Protein AF-A0A1H5T4F6-F1 (afdb_monomer_lite)

Secondary structure (DSSP, 8-state):
-EEEE---HHHHHHHHHHTTEEE------GGGSS--TT----TTPEEEEESSTT--S-EEEE-TTT--EEEE----

pLDDT: mean 87.43, std 10.19, range [56.53, 96.0]

Radius of gyration: 11.84 Å; chains: 1; bounding box: 28×24×28 Å

Structure (mmCIF, N/CA/C/O backbone):
data_AF-A0A1H5T4F6-F1
#
_entry.id   AF-A0A1H5T4F6-F1
#
loop_
_atom_site.group_PDB
_atom_site.id
_atom_site.type_symbol
_ato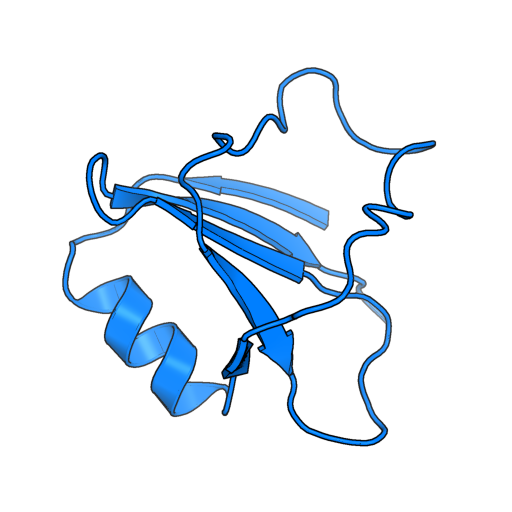m_site.label_atom_id
_atom_site.label_alt_id
_atom_site.label_comp_id
_atom_site.label_asym_id
_atom_site.label_entity_id
_atom_site.label_seq_id
_atom_site.pdbx_PDB_ins_code
_atom_site.Cartn_x
_atom_site.Cartn_y
_atom_site.Cartn_z
_atom_site.occupancy
_atom_site.B_iso_or_equiv
_atom_site.auth_seq_id
_atom_site.auth_comp_id
_atom_site.auth_asym_id
_atom_site.auth_atom_id
_atom_site.pdbx_PDB_model_num
ATOM 1 N N . MET A 1 1 ? -1.991 -3.728 -12.989 1.00 89.56 1 MET A N 1
ATOM 2 C CA . MET A 1 1 ? -3.359 -3.765 -12.437 1.00 89.56 1 MET A CA 1
ATOM 3 C C . MET A 1 1 ? -3.541 -2.613 -11.459 1.00 89.56 1 MET A C 1
ATOM 5 O O . MET A 1 1 ? -2.653 -2.367 -10.655 1.00 89.56 1 MET A O 1
ATOM 9 N N . PHE A 1 2 ? -4.674 -1.914 -11.533 1.00 92.31 2 PHE A N 1
ATOM 10 C CA . PHE A 1 2 ? -5.063 -0.894 -10.556 1.00 92.31 2 PHE A CA 1
ATOM 11 C C . PHE A 1 2 ? -6.278 -1.397 -9.782 1.00 92.31 2 PHE A C 1
ATOM 13 O O . PHE A 1 2 ? -7.197 -1.943 -10.392 1.00 92.31 2 PHE A O 1
ATOM 20 N N . LEU A 1 3 ? -6.292 -1.205 -8.467 1.00 94.56 3 LEU A N 1
ATOM 21 C CA . LEU A 1 3 ? -7.387 -1.624 -7.597 1.00 94.56 3 LEU A CA 1
ATOM 22 C C . LEU A 1 3 ? -7.647 -0.558 -6.532 1.00 94.56 3 LEU A C 1
ATOM 24 O O . LEU A 1 3 ? -6.711 -0.052 -5.919 1.00 94.56 3 LEU A O 1
ATOM 28 N N . GLU A 1 4 ? -8.917 -0.248 -6.300 1.00 96.00 4 GLU A N 1
ATOM 29 C CA . GLU A 1 4 ? -9.395 0.554 -5.173 1.00 96.00 4 GLU A CA 1
ATOM 30 C C . GLU A 1 4 ? -10.371 -0.299 -4.365 1.00 96.00 4 GLU A C 1
ATOM 32 O O . GLU A 1 4 ? -11.261 -0.933 -4.935 1.00 96.00 4 GLU A O 1
ATOM 37 N N . PHE A 1 5 ? -10.190 -0.355 -3.048 1.00 95.75 5 PHE A N 1
ATOM 38 C CA . PHE A 1 5 ? -11.055 -1.137 -2.171 1.00 95.75 5 PHE A CA 1
ATOM 39 C C . PHE A 1 5 ? -10.982 -0.659 -0.720 1.00 95.75 5 PHE A C 1
ATOM 41 O O . PHE A 1 5 ? -10.020 -0.018 -0.298 1.00 95.75 5 PHE A O 1
ATOM 48 N N . SER A 1 6 ? -12.000 -1.024 0.058 1.00 95.81 6 SER A N 1
ATOM 49 C CA . SER A 1 6 ? -12.133 -0.659 1.472 1.00 95.81 6 SER A CA 1
ATOM 50 C C . SER A 1 6 ? -12.159 -1.919 2.339 1.00 95.81 6 SER A C 1
ATOM 52 O O . SER A 1 6 ? -13.237 -2.459 2.608 1.00 95.81 6 SER A O 1
ATOM 54 N N . PRO A 1 7 ? -10.994 -2.449 2.746 1.00 93.88 7 PRO A N 1
ATOM 55 C CA . PRO A 1 7 ? -10.935 -3.633 3.589 1.00 93.88 7 PRO A CA 1
ATOM 56 C C . PRO A 1 7 ? -11.281 -3.318 5.054 1.00 93.88 7 PRO A C 1
ATOM 58 O O . PRO A 1 7 ? -11.408 -2.168 5.476 1.00 93.88 7 PRO A O 1
ATOM 61 N N . LYS A 1 8 ? -11.394 -4.366 5.882 1.00 91.81 8 LYS A N 1
ATOM 62 C CA . LYS A 1 8 ? -11.440 -4.193 7.343 1.00 91.81 8 LYS A CA 1
ATOM 63 C C . LYS A 1 8 ? -10.116 -3.598 7.831 1.00 91.81 8 LYS A C 1
ATOM 65 O O . LYS A 1 8 ? -9.059 -3.982 7.344 1.00 91.81 8 LYS A O 1
ATOM 70 N N . ARG A 1 9 ? -10.161 -2.741 8.858 1.00 82.12 9 ARG A N 1
ATOM 71 C CA . ARG A 1 9 ? -8.982 -1.999 9.358 1.00 82.12 9 ARG A CA 1
ATOM 72 C C . ARG A 1 9 ? -7.759 -2.864 9.691 1.00 82.12 9 ARG A C 1
ATOM 74 O O . ARG A 1 9 ? -6.647 -2.415 9.475 1.00 82.12 9 ARG A O 1
ATOM 81 N N . PHE A 1 10 ? -7.949 -4.084 10.198 1.00 89.19 10 PHE A N 1
ATOM 82 C CA . PHE A 1 10 ? -6.831 -4.979 10.536 1.00 89.19 10 PHE A CA 1
ATOM 83 C C . PHE A 1 10 ? -6.179 -5.634 9.308 1.00 89.19 10 PHE A C 1
ATOM 85 O O . PHE A 1 10 ? -5.074 -6.162 9.392 1.00 89.19 10 PHE A O 1
ATOM 92 N N . TRP A 1 11 ? -6.876 -5.667 8.171 1.00 94.75 11 TRP A N 1
ATOM 93 C CA . TRP A 1 11 ? -6.408 -6.400 7.001 1.00 94.75 11 TRP A CA 1
ATOM 94 C C . TRP A 1 11 ? -5.184 -5.726 6.383 1.00 94.75 11 TRP A C 1
ATOM 96 O O . TRP A 1 11 ? -4.245 -6.414 6.008 1.00 94.75 11 TRP A O 1
ATOM 106 N N . SER A 1 12 ? -5.153 -4.392 6.333 1.00 93.06 12 SER A N 1
ATOM 107 C CA . SER A 1 12 ? -4.015 -3.650 5.781 1.00 93.06 12 SER A CA 1
ATOM 108 C C . SER A 1 12 ? -2.735 -3.882 6.588 1.00 93.06 12 SER A C 1
ATOM 110 O O . SER A 1 12 ? -1.678 -4.081 5.995 1.00 93.06 12 SER A O 1
ATOM 112 N N . SER A 1 13 ? -2.824 -3.943 7.922 1.00 92.56 13 SER A N 1
ATOM 113 C CA . SER A 1 13 ? -1.676 -4.285 8.772 1.00 92.56 13 SER A CA 1
ATOM 114 C C . SER A 1 13 ? -1.171 -5.710 8.536 1.00 92.56 13 SER A C 1
ATOM 116 O O . SER A 1 13 ? 0.039 -5.919 8.468 1.00 92.56 13 SER A O 1
ATOM 118 N N . GLU A 1 14 ? -2.073 -6.680 8.358 1.00 95.69 14 GLU A N 1
ATOM 119 C CA . GLU A 1 14 ? -1.682 -8.059 8.036 1.00 95.69 14 GLU A CA 1
ATOM 120 C C . GLU A 1 14 ? -1.084 -8.164 6.631 1.00 95.69 14 GLU A C 1
ATOM 122 O O . GLU A 1 14 ? -0.067 -8.825 6.450 1.00 95.69 14 GLU A O 1
ATOM 127 N N . PHE A 1 15 ? -1.650 -7.457 5.651 1.00 94.38 15 PHE A N 1
ATOM 128 C CA . PHE A 1 15 ? -1.130 -7.400 4.288 1.00 94.38 15 PHE A CA 1
ATOM 129 C C . PHE A 1 15 ? 0.299 -6.842 4.245 1.00 94.38 15 PHE A C 1
ATOM 131 O O . PHE A 1 15 ? 1.174 -7.466 3.645 1.00 94.38 15 PHE A O 1
ATOM 138 N N . ILE A 1 16 ? 0.557 -5.720 4.930 1.00 93.94 16 ILE A N 1
ATOM 139 C CA . ILE A 1 16 ? 1.900 -5.130 5.057 1.00 93.94 16 ILE A CA 1
ATOM 140 C C . ILE A 1 16 ? 2.880 -6.146 5.647 1.00 93.94 16 ILE A C 1
ATOM 142 O O . ILE A 1 16 ? 3.963 -6.348 5.103 1.00 93.94 16 ILE A O 1
ATOM 146 N N . LYS A 1 17 ? 2.488 -6.808 6.741 1.00 95.31 17 LYS A N 1
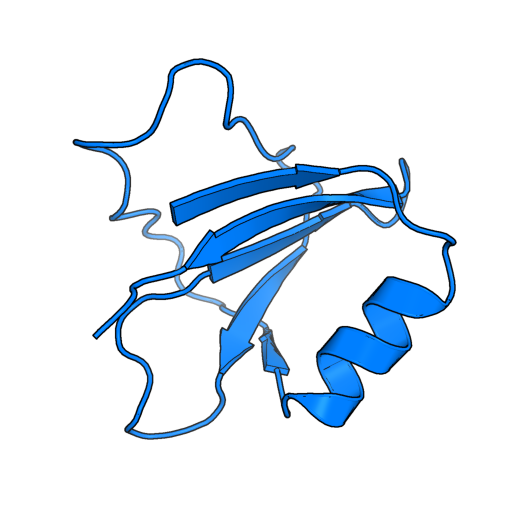ATOM 147 C CA . LYS A 1 17 ? 3.337 -7.767 7.451 1.00 95.31 17 LYS A CA 1
ATOM 148 C C . LYS A 1 17 ? 3.636 -9.011 6.614 1.00 95.31 17 LYS A C 1
ATOM 150 O O . LYS A 1 17 ? 4.783 -9.428 6.544 1.00 95.31 17 LYS A O 1
ATOM 155 N N . GLN A 1 18 ? 2.622 -9.609 5.993 1.00 95.19 18 GLN A N 1
ATOM 156 C CA . GLN A 1 18 ? 2.771 -10.857 5.235 1.00 95.19 18 GLN A CA 1
ATOM 157 C C . GLN A 1 18 ? 3.588 -10.678 3.954 1.00 95.19 18 GLN A C 1
ATOM 159 O O . GLN A 1 18 ? 4.253 -11.616 3.528 1.00 95.19 18 GLN A O 1
ATOM 164 N N . ASN A 1 19 ? 3.565 -9.480 3.365 1.00 91.88 19 ASN A N 1
ATOM 165 C CA . ASN A 1 19 ? 4.305 -9.165 2.143 1.00 91.88 19 ASN A CA 1
ATOM 166 C C . ASN A 1 19 ? 5.621 -8.415 2.414 1.00 91.88 19 ASN A C 1
ATOM 168 O O . ASN A 1 19 ? 6.239 -7.933 1.470 1.00 91.88 19 ASN A O 1
ATOM 172 N N . ASN A 1 20 ? 6.045 -8.299 3.681 1.00 93.12 20 ASN A N 1
ATOM 173 C CA . ASN A 1 20 ? 7.246 -7.560 4.093 1.00 93.12 20 ASN A CA 1
ATOM 174 C C . ASN A 1 20 ? 7.326 -6.161 3.458 1.00 93.12 20 ASN A C 1
ATOM 176 O O . ASN A 1 20 ? 8.357 -5.761 2.918 1.00 93.12 20 ASN A O 1
ATOM 180 N N . LEU A 1 21 ? 6.211 -5.426 3.477 1.00 93.88 21 LEU A N 1
ATOM 181 C CA . LEU A 1 21 ? 6.165 -4.109 2.857 1.00 93.88 21 LEU A CA 1
ATOM 182 C C . LEU A 1 21 ? 6.835 -3.064 3.746 1.00 93.88 21 LEU A C 1
ATOM 184 O O . LEU A 1 21 ? 6.560 -2.965 4.943 1.00 93.88 21 LEU A O 1
ATOM 188 N N . ILE A 1 22 ? 7.644 -2.218 3.122 1.00 94.94 22 ILE A N 1
ATOM 189 C CA . ILE A 1 22 ? 8.298 -1.075 3.756 1.00 94.94 22 ILE A CA 1
ATOM 190 C C . ILE A 1 22 ? 7.702 0.232 3.246 1.00 94.94 22 ILE A C 1
ATOM 192 O O . ILE A 1 22 ? 7.104 0.292 2.168 1.00 94.94 22 ILE A O 1
ATOM 196 N N . LEU A 1 23 ? 7.862 1.298 4.031 1.00 94.81 23 LEU A N 1
ATOM 197 C CA . LEU A 1 23 ? 7.461 2.636 3.609 1.00 94.81 23 LEU A CA 1
ATOM 198 C C . LEU A 1 23 ? 8.295 3.071 2.404 1.00 94.81 23 LEU A C 1
ATOM 200 O O . LEU A 1 23 ? 9.525 3.066 2.444 1.00 94.81 23 LEU A O 1
ATOM 204 N N . ASP A 1 24 ? 7.611 3.492 1.347 1.00 91.94 24 ASP A N 1
ATOM 205 C CA . ASP A 1 24 ? 8.255 4.081 0.185 1.00 91.94 24 ASP A CA 1
ATOM 206 C C . ASP A 1 24 ? 8.445 5.586 0.412 1.00 91.94 24 ASP A C 1
ATOM 208 O O . ASP A 1 24 ? 7.501 6.373 0.329 1.00 91.94 24 ASP A O 1
ATOM 212 N N . SER A 1 25 ? 9.683 5.990 0.695 1.00 85.44 25 SER A N 1
ATOM 213 C CA . SER A 1 25 ? 10.077 7.395 0.857 1.00 85.44 25 SER A CA 1
ATOM 214 C C . SER A 1 25 ? 10.245 8.141 -0.475 1.00 85.44 25 SER A C 1
ATOM 216 O O . SER A 1 25 ? 10.478 9.354 -0.484 1.00 85.44 25 SER A O 1
ATOM 218 N N . THR A 1 26 ? 10.107 7.445 -1.607 1.00 80.56 26 THR A N 1
ATOM 219 C CA . THR A 1 26 ? 10.268 8.022 -2.943 1.00 80.56 26 THR A CA 1
ATOM 220 C C . THR A 1 26 ? 9.124 8.984 -3.243 1.00 80.56 26 THR A C 1
ATOM 222 O O . THR A 1 26 ? 7.961 8.588 -3.366 1.00 80.56 26 THR A O 1
ATOM 225 N N . LYS A 1 27 ? 9.466 10.267 -3.411 1.00 66.56 27 LYS A N 1
ATOM 226 C CA . LYS A 1 27 ? 8.505 11.327 -3.762 1.00 66.56 27 LYS A CA 1
ATOM 227 C C . LYS A 1 27 ? 7.954 11.188 -5.182 1.00 66.56 27 LYS A C 1
ATOM 229 O O . LYS A 1 27 ? 6.856 11.671 -5.448 1.00 66.56 27 LYS A O 1
ATOM 234 N N . ASN A 1 28 ? 8.689 10.528 -6.077 1.00 60.12 28 ASN A N 1
ATOM 235 C CA . ASN A 1 28 ? 8.230 10.292 -7.438 1.00 60.12 28 ASN A CA 1
ATOM 236 C C . ASN A 1 28 ? 7.105 9.248 -7.452 1.00 60.12 28 ASN A C 1
ATOM 238 O O . ASN A 1 28 ? 7.259 8.099 -7.033 1.00 60.12 28 ASN A O 1
ATOM 242 N N . ASN A 1 29 ? 5.950 9.674 -7.955 1.00 60.97 29 ASN A N 1
ATOM 243 C CA . ASN A 1 29 ? 4.842 8.806 -8.331 1.00 60.97 29 ASN A CA 1
ATOM 244 C C . ASN A 1 29 ? 4.930 8.533 -9.838 1.00 60.97 29 ASN A C 1
ATOM 246 O O . ASN A 1 29 ? 4.017 8.877 -10.574 1.00 60.97 29 ASN A O 1
ATOM 250 N N . GLU A 1 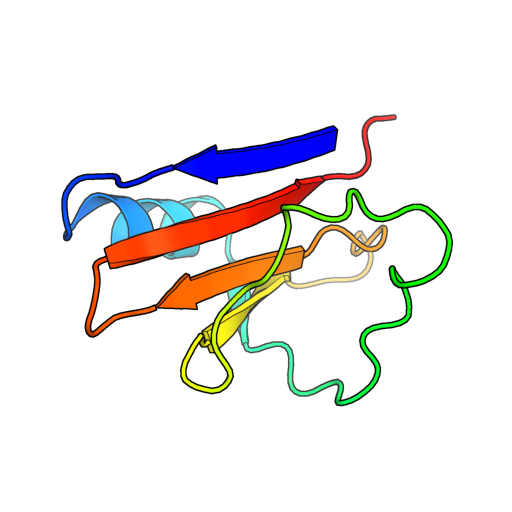30 ? 6.043 7.955 -10.295 1.00 56.53 30 GLU A N 1
ATOM 251 C CA . GLU A 1 30 ? 6.353 7.727 -11.722 1.00 56.53 30 GLU A CA 1
ATOM 252 C C . GLU A 1 30 ? 5.347 6.829 -12.473 1.00 56.53 30 GLU A C 1
ATOM 254 O O . GLU A 1 30 ? 5.382 6.752 -13.693 1.00 56.53 30 GLU A O 1
ATOM 259 N N . PHE A 1 31 ? 4.370 6.223 -11.792 1.00 65.38 31 PHE A N 1
ATOM 260 C CA . PHE A 1 31 ? 3.281 5.449 -12.409 1.00 65.38 31 PHE A CA 1
ATOM 261 C C . PHE A 1 31 ? 2.178 6.330 -13.050 1.00 65.38 31 PHE A C 1
ATOM 263 O O . PHE A 1 31 ? 1.040 5.892 -13.225 1.00 65.38 31 PHE A O 1
ATOM 270 N N . THR A 1 32 ? 2.474 7.598 -13.358 1.00 58.72 32 THR A N 1
ATOM 271 C CA . THR A 1 32 ? 1.492 8.625 -13.745 1.00 58.72 32 THR A CA 1
ATOM 272 C C . THR A 1 32 ? 0.941 8.515 -15.162 1.00 58.72 32 THR A C 1
ATOM 274 O O . THR A 1 32 ? -0.182 8.964 -15.375 1.00 58.72 32 THR A O 1
ATOM 277 N N . GLU A 1 33 ? 1.667 7.945 -16.124 1.00 64.12 33 GLU A N 1
ATOM 278 C CA . GLU A 1 33 ? 1.259 8.056 -17.535 1.00 64.12 33 GLU A CA 1
ATOM 279 C C . GLU A 1 33 ? 0.109 7.113 -17.927 1.00 64.12 33 GLU A C 1
ATOM 281 O O . GLU A 1 33 ? -0.710 7.464 -18.771 1.00 64.12 33 GLU A O 1
ATOM 286 N N . SER A 1 34 ? -0.012 5.948 -17.283 1.00 75.75 34 SER A N 1
ATOM 287 C CA . SER A 1 34 ? -1.000 4.909 -17.631 1.00 75.75 34 SER A CA 1
ATOM 288 C C . SER A 1 34 ? -2.095 4.701 -16.580 1.00 75.75 34 SER A C 1
ATOM 290 O O . SER A 1 34 ? -2.918 3.787 -16.677 1.00 75.75 34 SER A O 1
ATOM 292 N N . LYS A 1 35 ? -2.118 5.544 -15.549 1.00 87.94 35 LYS A N 1
ATOM 293 C CA . LYS A 1 35 ? -3.027 5.408 -14.416 1.00 87.94 35 LYS A CA 1
ATOM 294 C C . LYS A 1 35 ? -4.472 5.799 -14.790 1.00 87.94 35 LYS A C 1
ATOM 296 O O . LYS A 1 35 ? -4.691 6.874 -15.353 1.00 87.94 35 LYS A O 1
ATOM 301 N N . PRO A 1 36 ? -5.488 5.013 -14.387 1.00 90.81 36 PRO A N 1
ATOM 302 C CA . PRO A 1 36 ? -6.885 5.397 -14.535 1.00 90.81 36 PRO A CA 1
ATOM 303 C C . PRO A 1 36 ? -7.228 6.682 -13.774 1.00 90.81 36 PRO A C 1
ATOM 305 O O . PRO A 1 36 ? -6.732 6.938 -12.674 1.00 90.81 36 PRO A O 1
ATOM 308 N N . SER A 1 37 ? -8.163 7.464 -14.317 1.00 91.44 37 SER A N 1
ATOM 309 C CA . SER A 1 37 ? -8.598 8.742 -13.734 1.00 91.44 37 SER A CA 1
ATOM 310 C C . SER A 1 37 ? -9.249 8.615 -12.350 1.00 91.44 37 SER A C 1
ATOM 312 O O . SER A 1 37 ? -9.307 9.605 -11.615 1.00 91.44 37 SER A O 1
ATOM 314 N N . TRP A 1 38 ? -9.730 7.425 -11.984 1.00 92.38 38 TRP A N 1
ATOM 315 C CA . TRP A 1 38 ? -10.311 7.124 -10.674 1.00 92.38 38 TRP A CA 1
ATOM 316 C C . TRP A 1 38 ? -9.264 6.737 -9.619 1.00 92.38 38 TRP A C 1
ATOM 318 O O . TRP A 1 38 ? -9.511 6.920 -8.435 1.00 92.38 38 TRP A O 1
ATOM 328 N N . PHE A 1 39 ? -8.065 6.294 -10.009 1.00 92.94 39 PHE A N 1
ATOM 329 C CA . PHE A 1 39 ? -7.042 5.840 -9.065 1.00 92.94 39 PHE A CA 1
ATOM 330 C C . PHE A 1 39 ? -6.355 7.035 -8.389 1.00 92.94 39 PHE A C 1
ATOM 332 O O . PHE A 1 39 ? -5.308 7.523 -8.823 1.00 92.94 39 PHE A O 1
ATOM 339 N N . LYS A 1 40 ? -6.968 7.579 -7.341 1.00 90.94 40 LYS A N 1
ATOM 340 C CA . LYS A 1 40 ? -6.55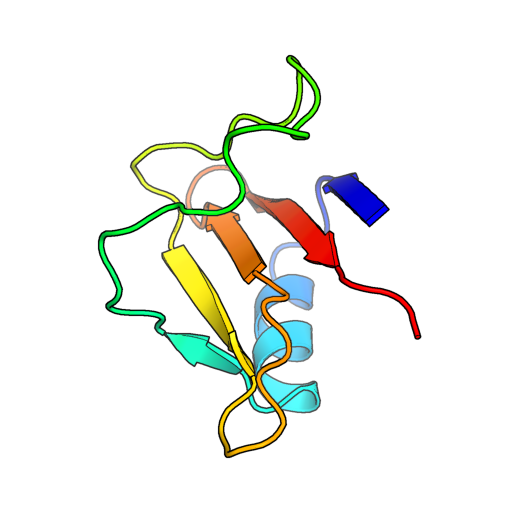9 8.832 -6.692 1.00 90.94 40 LYS A CA 1
ATOM 341 C C . LYS A 1 40 ? -6.364 8.620 -5.185 1.00 90.94 40 LYS A C 1
ATOM 343 O O . LYS A 1 40 ? -7.203 9.074 -4.410 1.00 90.94 40 LYS A O 1
ATOM 348 N N . PRO A 1 41 ? -5.256 7.981 -4.760 1.00 91.69 41 PRO A N 1
ATOM 349 C CA . PRO A 1 41 ? -4.923 7.893 -3.343 1.00 91.69 41 PRO A CA 1
ATOM 350 C C . PRO A 1 41 ? -4.812 9.289 -2.721 1.00 91.69 41 PRO A C 1
ATOM 352 O O . PRO A 1 41 ? -4.353 10.239 -3.367 1.00 91.69 41 PRO A O 1
ATOM 355 N N . SER A 1 42 ? -5.260 9.416 -1.471 1.00 89.31 42 SER A N 1
ATOM 356 C CA . SER A 1 42 ? -5.240 10.688 -0.749 1.00 89.31 42 SER A CA 1
ATOM 357 C C . SER A 1 42 ? -3.797 11.118 -0.459 1.00 89.31 42 SER A C 1
ATOM 359 O O . SER A 1 42 ? -2.887 10.292 -0.381 1.00 89.31 42 SER A O 1
ATOM 361 N N . LYS A 1 43 ? -3.572 12.419 -0.243 1.00 87.06 43 LYS A N 1
ATOM 362 C CA . LYS A 1 43 ? -2.253 12.925 0.187 1.00 87.06 43 LYS A CA 1
ATOM 363 C C . LYS A 1 43 ? -1.836 12.407 1.567 1.00 87.06 43 LYS A C 1
ATOM 365 O O . LYS A 1 43 ? -0.650 12.409 1.872 1.00 87.06 43 LYS A O 1
ATOM 370 N N . ASP A 1 44 ? -2.807 11.973 2.365 1.00 88.62 44 ASP A N 1
ATOM 371 C CA . ASP A 1 44 ? -2.601 11.422 3.703 1.00 88.62 44 ASP A CA 1
ATOM 372 C C . ASP A 1 44 ? -2.314 9.911 3.670 1.00 88.62 44 ASP A C 1
ATOM 374 O O . ASP A 1 44 ? -2.008 9.315 4.703 1.00 88.62 44 ASP A O 1
ATOM 378 N N . SER A 1 45 ? -2.420 9.277 2.497 1.00 92.38 45 SER A N 1
ATOM 379 C CA . SER A 1 45 ? -2.150 7.852 2.339 1.00 92.38 45 SER A CA 1
ATOM 380 C C . SER A 1 45 ? -0.663 7.566 2.524 1.00 92.38 45 SER A C 1
ATOM 382 O O . SER A 1 45 ? 0.194 8.196 1.900 1.00 92.38 45 SER A O 1
ATOM 384 N N . LYS A 1 46 ? -0.348 6.557 3.335 1.00 94.06 46 LYS A N 1
ATOM 385 C CA . LYS A 1 46 ? 1.008 6.014 3.421 1.00 94.06 46 LYS A CA 1
ATOM 386 C C . LYS A 1 46 ? 1.276 5.155 2.192 1.00 94.06 46 LYS A C 1
ATOM 388 O O . LYS A 1 46 ? 0.444 4.328 1.822 1.00 94.06 46 LYS A O 1
ATOM 393 N N . LYS A 1 47 ? 2.432 5.367 1.567 1.00 94.25 47 LYS A N 1
ATOM 394 C CA . LYS A 1 47 ? 2.895 4.622 0.394 1.00 94.25 47 LYS A CA 1
ATOM 395 C C . LYS A 1 47 ? 3.827 3.501 0.843 1.00 94.25 47 LYS A C 1
ATOM 397 O O . LYS A 1 47 ? 4.759 3.746 1.606 1.00 94.25 47 LYS A O 1
ATOM 402 N N . TYR A 1 48 ? 3.586 2.299 0.343 1.00 94.19 48 TYR A N 1
ATOM 403 C CA . TYR A 1 48 ? 4.356 1.100 0.635 1.00 94.19 48 TYR A CA 1
ATOM 404 C C . TYR A 1 48 ? 4.849 0.440 -0.651 1.00 94.19 48 TYR A C 1
ATOM 406 O O . TYR A 1 48 ? 4.226 0.564 -1.712 1.00 94.19 48 TYR A O 1
ATOM 414 N N . LYS A 1 49 ? 5.954 -0.289 -0.525 1.00 93.19 49 LYS A N 1
ATOM 415 C CA . LYS A 1 49 ? 6.560 -1.125 -1.565 1.00 93.19 49 LYS A CA 1
ATOM 416 C C . LYS A 1 49 ? 7.131 -2.397 -0.942 1.00 93.19 49 LYS A C 1
ATOM 418 O O . LYS A 1 49 ? 7.283 -2.457 0.277 1.00 93.19 49 LYS A O 1
ATOM 423 N N . ILE A 1 50 ? 7.453 -3.387 -1.767 1.00 91.62 50 ILE A N 1
ATOM 424 C CA . ILE A 1 50 ? 8.176 -4.572 -1.302 1.00 91.62 50 ILE A CA 1
ATOM 425 C C . ILE A 1 50 ? 9.598 -4.189 -0.866 1.00 91.62 50 ILE A C 1
ATOM 427 O O . ILE A 1 50 ? 10.200 -3.272 -1.435 1.00 91.62 50 ILE A O 1
ATOM 431 N N . ASP A 1 51 ? 10.112 -4.857 0.162 1.00 86.56 51 ASP A N 1
ATOM 432 C CA . ASP A 1 51 ? 11.508 -4.725 0.574 1.00 86.56 51 ASP A CA 1
ATOM 433 C C . ASP A 1 51 ? 12.413 -5.604 -0.306 1.00 86.56 51 ASP A C 1
ATOM 435 O O . ASP A 1 51 ? 12.161 -6.800 -0.462 1.00 86.56 51 ASP A O 1
ATOM 439 N N . GLY A 1 52 ? 13.463 -5.015 -0.883 1.00 79.81 52 GLY A N 1
ATOM 440 C CA . GLY A 1 52 ? 14.496 -5.731 -1.640 1.00 79.81 52 GLY A CA 1
ATOM 441 C C . GLY A 1 52 ? 14.553 -5.471 -3.151 1.00 79.81 52 GLY A C 1
ATOM 442 O O . GLY A 1 52 ? 13.793 -4.688 -3.722 1.00 79.81 52 GLY A O 1
ATOM 443 N N . ASP A 1 53 ? 15.491 -6.167 -3.801 1.00 74.81 53 ASP A N 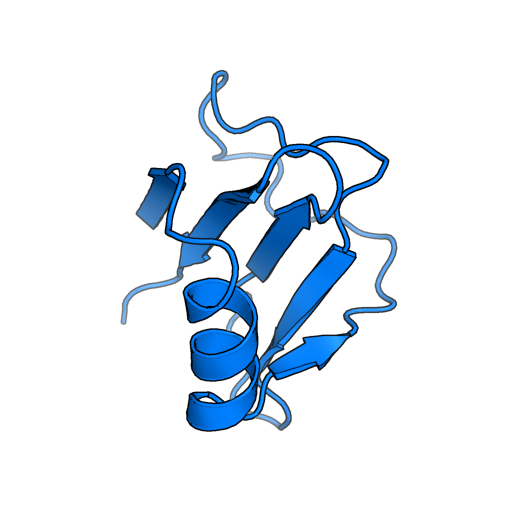1
ATOM 444 C CA . ASP A 1 53 ? 15.884 -5.981 -5.211 1.00 74.81 53 ASP A CA 1
ATOM 445 C C . ASP A 1 53 ? 14.816 -6.422 -6.230 1.00 74.81 53 ASP A C 1
ATOM 447 O O . ASP A 1 53 ? 14.940 -6.165 -7.426 1.00 74.81 53 ASP A O 1
ATOM 451 N N . PHE A 1 54 ? 13.747 -7.069 -5.761 1.00 73.12 54 PHE A N 1
ATOM 452 C CA . PHE A 1 54 ? 12.598 -7.483 -6.571 1.00 73.12 54 PHE A CA 1
ATOM 453 C C . PHE A 1 54 ? 11.504 -6.408 -6.658 1.00 73.12 54 PHE A C 1
ATOM 455 O O . PHE A 1 54 ? 10.386 -6.704 -7.082 1.00 73.12 54 PHE A O 1
ATOM 462 N N . ASP A 1 55 ? 11.791 -5.162 -6.270 1.00 82.50 55 ASP A N 1
ATOM 463 C CA . ASP A 1 55 ? 10.873 -4.046 -6.490 1.00 82.50 55 ASP A CA 1
ATOM 464 C C . ASP A 1 55 ? 10.719 -3.750 -7.990 1.00 82.50 55 ASP A C 1
ATOM 466 O O . ASP A 1 55 ? 11.470 -2.984 -8.590 1.00 82.50 55 ASP A O 1
ATOM 470 N N . GLN A 1 56 ? 9.699 -4.355 -8.592 1.00 83.19 56 GLN A N 1
ATOM 471 C CA . GLN A 1 56 ? 9.351 -4.159 -9.998 1.00 83.19 56 GLN A CA 1
ATOM 472 C C . GLN A 1 56 ? 8.543 -2.884 -10.244 1.00 83.19 56 GLN A C 1
ATOM 474 O O . GLN A 1 56 ? 8.270 -2.562 -11.396 1.00 83.19 56 GLN A O 1
ATOM 479 N N . GLY A 1 57 ? 8.169 -2.150 -9.190 1.00 86.88 57 GLY A N 1
ATOM 480 C CA . GLY A 1 57 ? 7.409 -0.904 -9.286 1.00 86.88 57 GLY A CA 1
ATOM 481 C C . GLY A 1 57 ? 5.976 -0.971 -8.752 1.00 86.88 57 GLY A C 1
ATOM 482 O O . GLY A 1 57 ? 5.280 0.044 -8.807 1.00 86.88 57 GLY A O 1
ATOM 483 N N . SER A 1 58 ? 5.522 -2.104 -8.200 1.00 89.81 58 SER A N 1
ATOM 484 C CA . SER A 1 58 ? 4.225 -2.188 -7.509 1.00 89.81 58 SER A CA 1
ATOM 485 C C . SER A 1 58 ? 4.183 -1.246 -6.302 1.00 89.81 58 SER A C 1
ATOM 487 O O . SER A 1 58 ? 5.149 -1.143 -5.543 1.00 89.81 58 SER A O 1
ATOM 489 N N . ARG A 1 59 ? 3.075 -0.525 -6.109 1.00 92.94 59 ARG A N 1
ATOM 490 C CA . ARG A 1 59 ? 2.901 0.452 -5.023 1.00 92.94 59 ARG A CA 1
ATOM 491 C C . ARG A 1 59 ? 1.541 0.323 -4.361 1.00 92.94 59 ARG A C 1
ATOM 493 O O . ARG A 1 59 ? 0.511 0.249 -5.029 1.00 92.94 59 ARG A O 1
ATOM 500 N N . TYR A 1 60 ? 1.545 0.398 -3.035 1.00 94.19 60 TYR A N 1
ATOM 501 C CA . TYR A 1 60 ? 0.350 0.264 -2.208 1.00 94.19 60 TYR A CA 1
ATOM 502 C C . TYR A 1 60 ? 0.144 1.536 -1.398 1.00 94.19 60 TYR A C 1
ATOM 504 O O . TYR A 1 60 ? 1.041 1.974 -0.684 1.00 94.19 60 TYR A O 1
ATOM 512 N N . PHE A 1 61 ? -1.035 2.134 -1.501 1.00 94.75 61 PHE A N 1
ATOM 513 C CA . PHE A 1 61 ? -1.393 3.349 -0.779 1.00 94.75 61 PHE A CA 1
ATOM 514 C C . PHE A 1 61 ? -2.497 3.017 0.210 1.00 94.75 61 PHE A C 1
ATOM 516 O O . PHE A 1 61 ? -3.540 2.496 -0.183 1.00 94.75 61 PHE A O 1
ATOM 523 N N . ILE A 1 62 ? -2.261 3.304 1.485 1.00 95.12 62 ILE A N 1
ATOM 524 C CA . ILE A 1 62 ? -3.182 2.972 2.571 1.00 95.12 62 ILE A CA 1
ATOM 525 C C . ILE A 1 62 ? -3.483 4.246 3.349 1.00 95.12 62 ILE A C 1
ATOM 527 O O . ILE A 1 62 ? -2.586 4.862 3.930 1.00 95.12 62 ILE A O 1
ATOM 531 N N . ASP A 1 63 ? -4.751 4.640 3.363 1.00 93.44 63 ASP A N 1
ATOM 532 C CA . ASP A 1 63 ? -5.238 5.751 4.171 1.00 93.44 63 ASP A CA 1
ATOM 533 C C . ASP A 1 63 ? -5.744 5.217 5.518 1.00 93.44 63 ASP A C 1
ATOM 535 O O . ASP A 1 63 ? -6.775 4.552 5.597 1.00 93.44 63 ASP A O 1
ATOM 539 N N . GLU A 1 64 ? -5.022 5.494 6.603 1.00 87.75 64 GLU A N 1
ATOM 540 C CA . GLU A 1 64 ? -5.391 5.006 7.940 1.00 87.75 64 GLU A CA 1
ATOM 541 C C . GLU A 1 64 ? -6.633 5.705 8.519 1.00 87.75 64 GLU A C 1
ATOM 543 O O . GLU A 1 64 ? -7.277 5.162 9.420 1.00 87.75 64 GLU A O 1
ATOM 548 N N . LYS A 1 65 ? -6.997 6.893 8.012 1.00 89.25 65 LYS A N 1
ATOM 549 C CA . LYS A 1 65 ? -8.177 7.635 8.476 1.00 89.25 65 LYS A CA 1
ATOM 550 C C . LYS A 1 65 ? -9.447 7.049 7.870 1.00 89.25 65 LYS A C 1
ATOM 552 O O . LYS A 1 65 ? -10.422 6.820 8.585 1.00 89.25 65 LYS A O 1
ATOM 557 N N . THR A 1 66 ? -9.436 6.814 6.559 1.00 90.06 66 THR A N 1
ATOM 558 C CA . THR A 1 66 ? -10.611 6.329 5.816 1.00 90.06 66 THR A CA 1
ATOM 559 C C . THR A 1 66 ? -10.658 4.806 5.704 1.00 90.06 66 THR A C 1
ATOM 561 O O . THR A 1 66 ? -11.736 4.235 5.561 1.00 90.06 66 THR A O 1
ATOM 564 N N . GLY A 1 67 ? -9.509 4.136 5.807 1.00 89.88 67 GLY A N 1
ATOM 565 C CA . GLY A 1 67 ? -9.356 2.703 5.564 1.00 89.88 67 GLY A CA 1
ATOM 566 C C . GLY A 1 67 ? -9.313 2.325 4.082 1.00 89.88 67 GLY A C 1
ATOM 567 O O . GLY A 1 67 ? -9.198 1.140 3.780 1.00 89.88 67 GLY A O 1
ATOM 568 N N . ILE A 1 68 ? -9.404 3.291 3.161 1.00 94.44 68 ILE A N 1
ATOM 569 C CA . ILE A 1 68 ? -9.369 3.029 1.718 1.00 94.44 68 ILE A CA 1
ATOM 570 C C . ILE A 1 68 ? -7.941 2.666 1.303 1.00 94.44 68 ILE A C 1
ATOM 572 O O . ILE A 1 68 ? -6.965 3.298 1.718 1.00 94.44 68 ILE A O 1
ATOM 576 N N . CYS A 1 69 ? -7.835 1.637 0.469 1.00 95.88 69 CYS A N 1
ATOM 577 C CA . CYS A 1 69 ? -6.590 1.143 -0.091 1.00 95.88 69 CYS A CA 1
ATOM 578 C C . CYS A 1 69 ? -6.598 1.295 -1.617 1.00 95.88 69 CYS A C 1
ATOM 580 O O . CYS A 1 69 ? -7.575 0.944 -2.280 1.00 95.88 69 CYS A O 1
ATOM 582 N N . PHE A 1 70 ? -5.483 1.769 -2.172 1.00 95.44 70 PHE A N 1
ATOM 583 C CA . PHE A 1 70 ? -5.246 1.848 -3.614 1.00 95.44 70 PHE A CA 1
ATOM 584 C C . PHE A 1 70 ? -3.996 1.058 -3.968 1.00 95.44 70 PHE A C 1
ATOM 586 O O . PHE A 1 70 ? -2.912 1.363 -3.471 1.00 95.44 70 PHE A O 1
ATOM 593 N N . PHE A 1 71 ? -4.127 0.038 -4.809 1.00 94.31 71 PHE A N 1
ATOM 594 C CA . PHE A 1 71 ? -3.022 -0.831 -5.208 1.00 94.31 71 PHE A CA 1
ATOM 595 C C . PHE A 1 71 ? -2.705 -0.649 -6.687 1.00 94.31 71 PHE A C 1
ATOM 597 O O . PHE A 1 71 ? -3.584 -0.744 -7.545 1.00 94.31 71 PHE A O 1
ATOM 604 N N . TYR A 1 72 ? -1.431 -0.419 -6.970 1.00 92.31 72 TYR A N 1
ATOM 605 C CA . TYR A 1 72 ? -0.844 -0.528 -8.291 1.00 92.31 72 TYR A CA 1
ATOM 606 C C . TYR A 1 72 ? 0.071 -1.751 -8.293 1.00 92.31 72 TYR A C 1
ATOM 608 O O . TYR A 1 72 ? 1.064 -1.775 -7.576 1.00 92.31 72 TYR A O 1
ATOM 616 N N . GLU A 1 73 ? -0.283 -2.764 -9.074 1.00 89.50 73 GLU A N 1
ATOM 617 C CA . GLU A 1 73 ? 0.452 -4.027 -9.164 1.00 89.50 73 GLU A CA 1
ATOM 618 C C . GLU A 1 73 ? 0.955 -4.258 -10.583 1.00 89.50 73 GLU A C 1
ATOM 620 O O . GLU A 1 73 ? 0.166 -4.214 -11.531 1.00 89.50 73 GLU A O 1
ATOM 625 N N . ILE A 1 74 ? 2.243 -4.536 -10.746 1.00 86.38 74 ILE A N 1
ATOM 626 C C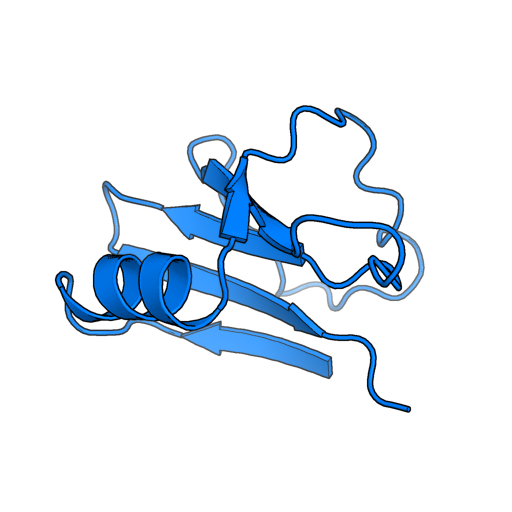A . ILE A 1 74 ? 2.798 -5.009 -12.015 1.00 86.38 74 ILE A CA 1
ATOM 627 C C . ILE A 1 74 ? 2.672 -6.532 -12.028 1.00 86.38 74 ILE A C 1
ATOM 629 O O . ILE A 1 74 ? 3.098 -7.207 -11.099 1.00 86.38 74 ILE A O 1
ATOM 633 N N . GLN A 1 75 ? 2.024 -7.065 -13.063 1.00 74.50 75 GLN A N 1
ATOM 634 C CA . GLN A 1 75 ? 1.900 -8.506 -13.272 1.00 74.50 75 GLN A CA 1
ATOM 635 C C . GLN A 1 75 ? 2.947 -8.922 -14.302 1.00 74.50 75 GLN A C 1
ATOM 637 O O . GLN A 1 75 ? 3.008 -8.314 -15.374 1.00 74.50 75 GLN A O 1
ATOM 642 N N . LEU A 1 76 ? 3.758 -9.920 -13.952 1.00 64.12 76 LEU A N 1
ATOM 643 C CA . LEU A 1 76 ? 4.620 -10.649 -14.881 1.00 64.12 76 LEU A CA 1
ATOM 644 C C . LEU A 1 76 ? 3.878 -11.837 -15.491 1.00 64.12 76 LEU A C 1
ATOM 646 O O . LEU A 1 76 ? 3.088 -12.470 -14.753 1.00 64.12 76 LEU A O 1
#

Foldseek 3Di:
DKDKDQDDLVVVVVVCVVQVKDFDPDPDPVVPPPDDPPQDADPQWTKIFHPDPPGPPKIWTARNVRSMIMTDDDDD

Sequence (76 aa):
MFLEFSPKRFWSSEFIKQNNLILDSTKNNEFTESKPSWFKPSKDSKKYKIDGDFDQGSRYFIDEKTGICFFYEIQL

Organism: NCBI:txid493375